Protein AF-A0A160UKB9-F1 (afdb_monomer_lite)

Sequence (52 aa):
MFEDAAKFRREYVECLEQADKTDVLSSKAQWLLFADEWLNRAMAAEALTRGR

Structure (mmCIF, N/CA/C/O backbone):
data_AF-A0A160UKB9-F1
#
_entry.id   AF-A0A160UKB9-F1
#
loop_
_atom_site.group_PDB
_atom_site.id
_atom_site.type_symbol
_atom_site.label_atom_id
_atom_site.label_alt_id
_atom_site.label_comp_id
_atom_site.label_asym_id
_atom_site.label_entity_id
_atom_site.label_seq_id
_atom_site.pdbx_PDB_ins_code
_atom_site.Cartn_x
_atom_site.Cartn_y
_atom_site.Cartn_z
_atom_site.occupancy
_atom_site.B_iso_or_equiv
_atom_site.auth_seq_id
_atom_site.auth_comp_id
_atom_site.auth_asym_id
_atom_site.auth_atom_id
_atom_site.pdbx_PDB_model_num
ATOM 1 N N . MET A 1 1 ? 17.501 -1.405 -11.432 1.00 52.94 1 MET A N 1
ATOM 2 C CA . MET A 1 1 ? 16.314 -0.572 -11.741 1.00 52.94 1 MET A CA 1
ATOM 3 C C . MET A 1 1 ? 15.003 -1.366 -11.785 1.00 52.94 1 MET A C 1
ATOM 5 O O . MET A 1 1 ? 13.973 -0.772 -11.520 1.00 52.94 1 MET A O 1
ATOM 9 N N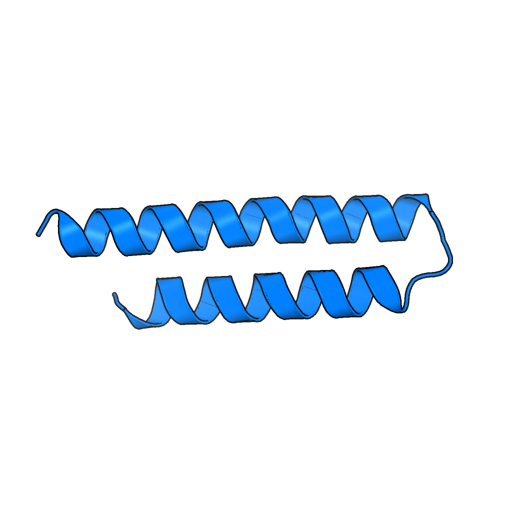 . PHE A 1 2 ? 14.988 -2.687 -12.035 1.00 56.97 2 PHE A N 1
ATOM 10 C CA . PHE A 1 2 ? 13.760 -3.503 -11.888 1.00 56.97 2 PHE A CA 1
ATOM 11 C C . PHE A 1 2 ? 13.406 -3.842 -10.430 1.00 56.97 2 PHE A C 1
ATOM 13 O O . PHE A 1 2 ? 12.244 -4.075 -10.104 1.00 56.97 2 PHE A O 1
ATOM 20 N N . GLU A 1 3 ? 14.408 -3.858 -9.551 1.00 62.06 3 GLU A N 1
ATOM 21 C CA . GLU A 1 3 ? 14.230 -4.143 -8.124 1.00 62.06 3 GLU A CA 1
ATOM 22 C C . GLU A 1 3 ? 13.362 -3.089 -7.420 1.00 62.06 3 GLU A C 1
ATOM 24 O O . GLU A 1 3 ? 12.675 -3.425 -6.456 1.00 62.06 3 GLU A O 1
ATOM 29 N N . ASP A 1 4 ? 13.312 -1.859 -7.945 1.00 83.12 4 ASP A N 1
ATOM 30 C CA . ASP A 1 4 ? 12.558 -0.749 -7.356 1.00 83.12 4 ASP A CA 1
ATOM 31 C C . ASP A 1 4 ? 11.044 -0.930 -7.537 1.00 83.12 4 ASP A C 1
ATOM 33 O O . ASP A 1 4 ? 10.298 -0.882 -6.562 1.00 83.12 4 ASP A O 1
ATOM 37 N N . ALA A 1 5 ? 10.580 -1.248 -8.753 1.00 91.75 5 ALA A N 1
ATOM 38 C CA . ALA A 1 5 ? 9.160 -1.501 -9.020 1.00 91.75 5 ALA A CA 1
ATOM 39 C C . ALA A 1 5 ? 8.627 -2.705 -8.227 1.00 91.75 5 ALA A C 1
ATOM 41 O O . ALA A 1 5 ? 7.567 -2.630 -7.603 1.00 91.75 5 ALA A O 1
ATOM 42 N N . ALA A 1 6 ? 9.383 -3.808 -8.211 1.00 93.69 6 ALA A N 1
ATOM 43 C CA . ALA A 1 6 ? 9.009 -5.005 -7.463 1.00 93.69 6 ALA A CA 1
ATOM 44 C C . ALA A 1 6 ? 8.984 -4.749 -5.948 1.00 93.69 6 ALA A C 1
ATOM 46 O O . ALA A 1 6 ? 8.096 -5.251 -5.259 1.00 93.69 6 ALA A O 1
ATOM 47 N N . LYS A 1 7 ? 9.923 -3.948 -5.426 1.00 95.31 7 LYS A N 1
ATOM 48 C CA . LYS A 1 7 ? 9.907 -3.509 -4.028 1.00 95.31 7 LYS A CA 1
ATOM 49 C C . LYS A 1 7 ? 8.659 -2.682 -3.727 1.00 95.31 7 LYS A C 1
ATOM 51 O O . LYS A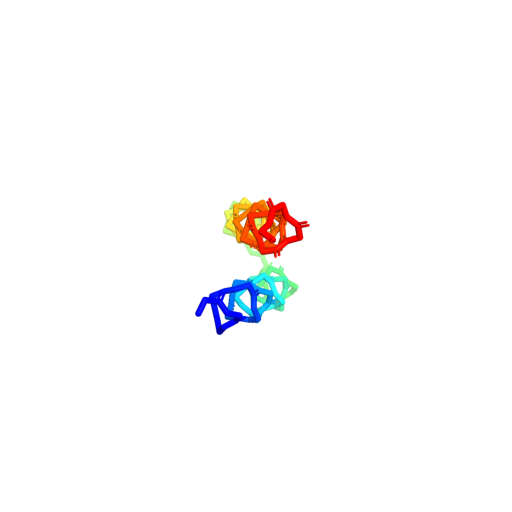 1 7 ? 7.938 -3.035 -2.805 1.00 95.31 7 LYS A O 1
ATOM 56 N N . PHE A 1 8 ? 8.355 -1.659 -4.525 1.00 95.50 8 PHE A N 1
ATOM 57 C CA . PHE A 1 8 ? 7.172 -0.820 -4.310 1.00 95.50 8 PHE A CA 1
ATOM 58 C C . PHE A 1 8 ? 5.861 -1.617 -4.364 1.00 95.50 8 PHE A C 1
ATOM 60 O O . PHE A 1 8 ? 4.961 -1.364 -3.569 1.00 95.50 8 PHE A O 1
ATOM 67 N N . ARG A 1 9 ? 5.759 -2.642 -5.224 1.00 96.50 9 ARG A N 1
ATOM 68 C CA . ARG A 1 9 ? 4.593 -3.543 -5.222 1.00 96.50 9 ARG A CA 1
ATOM 69 C C . ARG A 1 9 ? 4.467 -4.369 -3.941 1.00 96.50 9 ARG A C 1
ATOM 71 O O . ARG A 1 9 ? 3.344 -4.610 -3.513 1.00 96.50 9 ARG A O 1
ATOM 78 N N . ARG A 1 10 ? 5.578 -4.797 -3.331 1.00 97.38 10 ARG A N 1
ATOM 79 C CA . ARG A 1 10 ? 5.537 -5.491 -2.032 1.00 97.38 10 ARG A CA 1
ATOM 80 C C . ARG A 1 10 ? 5.039 -4.567 -0.923 1.00 97.38 10 ARG A C 1
ATOM 82 O O . ARG A 1 10 ? 4.126 -4.953 -0.208 1.00 97.38 10 ARG A O 1
ATOM 89 N N . GLU A 1 11 ? 5.562 -3.344 -0.854 1.00 97.94 11 GLU A N 1
ATOM 90 C CA . GLU A 1 11 ? 5.130 -2.336 0.132 1.00 97.94 11 GLU A CA 1
ATOM 91 C C . GLU A 1 11 ? 3.638 -1.985 -0.019 1.00 97.94 11 GLU A C 1
ATOM 93 O O . GLU A 1 11 ? 2.919 -1.847 0.969 1.00 97.94 11 GLU A O 1
ATOM 98 N N . TYR A 1 12 ? 3.142 -1.895 -1.260 1.00 98.06 12 TYR A N 1
ATOM 99 C CA . TYR A 1 12 ? 1.714 -1.726 -1.548 1.00 98.06 12 TYR A CA 1
ATOM 100 C C . TYR A 1 12 ? 0.865 -2.856 -0.948 1.00 98.06 12 TYR A C 1
ATOM 102 O O . TYR A 1 12 ? -0.118 -2.581 -0.258 1.00 98.06 12 TYR A O 1
ATOM 110 N N . VAL A 1 13 ? 1.245 -4.116 -1.189 1.00 98.31 13 VAL A N 1
ATOM 111 C CA . VAL A 1 13 ? 0.524 -5.284 -0.655 1.00 98.31 13 VAL A CA 1
ATOM 112 C C . VAL A 1 13 ? 0.570 -5.294 0.871 1.00 98.31 13 VAL A C 1
ATOM 114 O O . VAL A 1 13 ? -0.464 -5.489 1.504 1.00 98.31 13 VAL A O 1
ATOM 117 N N . GLU A 1 14 ? 1.727 -5.008 1.465 1.00 98.38 14 GLU A N 1
ATOM 118 C CA . GLU A 1 14 ? 1.874 -4.946 2.920 1.00 98.38 14 GLU A CA 1
ATOM 119 C C . GLU A 1 14 ? 0.968 -3.870 3.536 1.00 98.38 14 GLU A C 1
ATOM 121 O O . GLU A 1 14 ? 0.277 -4.138 4.519 1.00 98.38 14 GLU A O 1
ATOM 126 N N . CYS A 1 15 ? 0.868 -2.687 2.922 1.00 98.44 15 CYS A N 1
ATOM 127 C CA . CYS A 1 15 ? -0.053 -1.644 3.379 1.00 98.44 15 CYS A CA 1
ATOM 128 C C . CYS A 1 15 ? -1.523 -2.090 3.327 1.00 98.44 15 CYS A C 1
ATOM 130 O O . CYS A 1 15 ? -2.284 -1.778 4.244 1.00 98.44 15 CYS A O 1
ATOM 132 N N . LEU A 1 16 ? -1.936 -2.837 2.296 1.00 98.50 16 LEU A N 1
ATOM 133 C CA . LEU A 1 16 ? -3.294 -3.389 2.229 1.00 98.50 16 LEU A CA 1
ATOM 134 C C . LEU A 1 16 ? -3.551 -4.418 3.332 1.00 98.50 16 LEU A C 1
ATOM 136 O O . LEU A 1 16 ? -4.606 -4.384 3.963 1.00 98.50 16 LEU A O 1
ATOM 140 N N . GLU A 1 17 ? -2.585 -5.297 3.605 1.00 98.62 17 G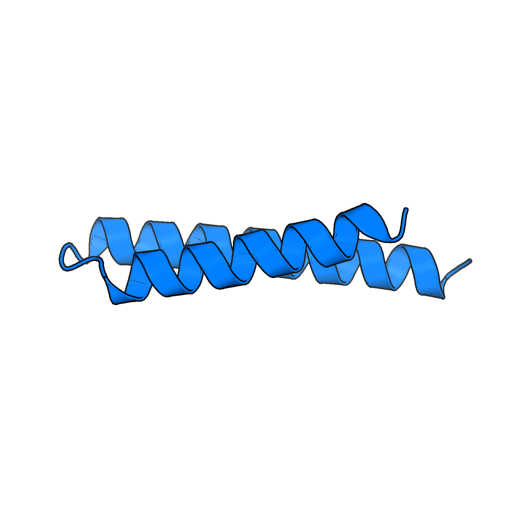LU A N 1
ATOM 141 C CA . GLU A 1 17 ? -2.694 -6.264 4.698 1.00 98.62 17 GLU A CA 1
ATOM 142 C C . GLU A 1 17 ? -2.776 -5.584 6.071 1.00 98.62 17 GLU A C 1
ATOM 144 O O . GLU A 1 17 ? -3.528 -6.034 6.936 1.00 98.62 17 GLU A O 1
ATOM 149 N N . GLN A 1 18 ? -2.025 -4.500 6.288 1.00 98.56 18 GLN A N 1
ATOM 150 C CA . GLN A 1 18 ? -2.120 -3.712 7.520 1.00 98.56 18 GLN A CA 1
ATOM 151 C C . GLN A 1 18 ? -3.465 -2.984 7.619 1.00 98.56 18 GLN A C 1
ATOM 153 O O . GLN A 1 18 ? -4.069 -2.959 8.692 1.00 98.56 18 GLN A O 1
ATOM 158 N N . ALA A 1 19 ? -3.977 -2.438 6.512 1.00 98.31 19 ALA A N 1
ATOM 159 C CA . ALA A 1 19 ? -5.289 -1.794 6.467 1.00 98.31 19 ALA A CA 1
ATOM 160 C C . ALA A 1 19 ? -6.435 -2.768 6.792 1.00 98.31 19 ALA A C 1
ATOM 162 O O . ALA A 1 19 ? -7.408 -2.368 7.433 1.00 98.31 19 ALA A O 1
ATOM 163 N N . ASP A 1 20 ? -6.332 -4.027 6.360 1.00 98.25 20 ASP A N 1
ATOM 164 C CA . ASP A 1 20 ? -7.326 -5.071 6.637 1.00 98.25 20 ASP A CA 1
ATOM 165 C C . ASP A 1 20 ? -7.348 -5.471 8.120 1.00 98.25 20 ASP A C 1
ATOM 167 O O . ASP A 1 20 ? -8.413 -5.628 8.709 1.00 98.25 20 ASP A O 1
ATOM 171 N N . LYS A 1 21 ? -6.169 -5.531 8.753 1.00 97.75 21 LYS A N 1
ATOM 172 C CA . LYS A 1 21 ? -5.996 -5.876 10.177 1.00 97.75 21 LYS A CA 1
ATOM 173 C C . LYS A 1 21 ? -6.230 -4.697 11.136 1.00 97.75 21 LYS A C 1
ATOM 175 O O . LYS A 1 21 ? -6.158 -4.878 12.348 1.00 97.75 21 LYS A O 1
ATOM 180 N N . THR A 1 22 ? -6.447 -3.485 10.620 1.00 97.75 22 THR A N 1
ATOM 181 C CA . THR A 1 22 ? -6.580 -2.266 11.430 1.00 97.75 22 THR A CA 1
ATOM 182 C C . THR A 1 22 ? -8.047 -1.925 11.694 1.00 97.75 22 THR A C 1
ATOM 184 O O . THR A 1 22 ? -8.769 -1.505 10.789 1.00 97.75 22 THR A O 1
ATOM 187 N N . ASP A 1 23 ? -8.456 -1.994 12.962 1.00 97.81 23 ASP A N 1
ATOM 188 C CA . ASP A 1 23 ? -9.822 -1.654 13.398 1.00 97.81 23 ASP A CA 1
ATOM 189 C C . ASP A 1 23 ? -10.075 -0.139 13.495 1.00 97.81 23 ASP A C 1
ATOM 191 O O . ASP A 1 23 ? -11.206 0.339 13.378 1.00 97.81 23 ASP A O 1
ATOM 195 N N . VAL A 1 24 ? -9.018 0.650 13.710 1.00 98.19 24 VAL A N 1
ATOM 196 C CA . VAL A 1 24 ? -9.121 2.107 13.849 1.00 98.19 24 VAL A CA 1
ATOM 197 C C . VAL A 1 24 ? -9.253 2.751 12.471 1.00 98.19 24 VAL A C 1
ATOM 199 O O . VAL A 1 24 ? -8.310 2.755 11.682 1.00 98.19 24 VAL A O 1
ATOM 202 N N . LEU A 1 25 ? -10.409 3.361 12.195 1.00 97.00 25 LEU A N 1
ATOM 203 C CA . LEU A 1 25 ? -10.735 3.925 10.876 1.00 97.00 25 LEU A CA 1
ATOM 204 C C . LEU A 1 25 ? -9.705 4.939 10.355 1.00 97.00 25 LEU A C 1
ATOM 206 O O . LEU A 1 25 ? -9.369 4.911 9.173 1.00 97.00 25 LEU A O 1
ATOM 210 N N . SER A 1 26 ? -9.184 5.820 11.213 1.00 97.69 26 SER A N 1
ATOM 211 C CA . SER A 1 26 ? -8.168 6.806 10.814 1.00 97.69 26 SER A CA 1
ATOM 212 C C . SER A 1 26 ? -6.841 6.145 10.439 1.00 97.69 26 SER A C 1
ATOM 214 O O . SER A 1 26 ? -6.261 6.471 9.406 1.00 97.69 26 SER A O 1
ATOM 216 N N . SER A 1 27 ? -6.389 5.171 11.229 1.00 97.75 27 SER A N 1
ATOM 217 C CA . SER A 1 27 ? -5.185 4.391 10.935 1.00 97.75 27 SER A CA 1
ATOM 218 C C . SER A 1 27 ? -5.355 3.551 9.668 1.00 97.75 27 SER A C 1
ATOM 220 O O . SER A 1 27 ? -4.449 3.499 8.842 1.00 97.75 27 SER A O 1
ATOM 222 N N . LYS A 1 28 ? -6.539 2.966 9.448 1.00 98.50 28 LYS A N 1
ATOM 223 C CA . LYS A 1 28 ? -6.872 2.263 8.203 1.00 98.50 28 LYS A CA 1
ATOM 224 C C . LYS A 1 28 ? -6.791 3.192 6.993 1.00 98.50 28 LYS A C 1
ATOM 226 O O . LYS A 1 28 ? -6.181 2.832 5.991 1.00 98.50 28 LYS A O 1
ATOM 231 N N . ALA A 1 29 ? -7.357 4.396 7.086 1.00 98.31 29 ALA A N 1
ATOM 232 C CA . ALA A 1 29 ? -7.267 5.390 6.018 1.00 98.31 29 ALA A CA 1
ATOM 233 C C . ALA A 1 29 ? -5.808 5.770 5.715 1.00 98.31 29 ALA A C 1
ATOM 235 O O . ALA A 1 29 ? -5.437 5.894 4.552 1.00 98.31 29 ALA A O 1
ATOM 236 N N . GLN A 1 30 ? -4.966 5.886 6.743 1.00 98.56 30 GLN A N 1
ATOM 237 C CA . GLN A 1 30 ? -3.542 6.163 6.572 1.00 98.56 30 GLN A CA 1
ATOM 238 C C . GLN A 1 30 ? -2.805 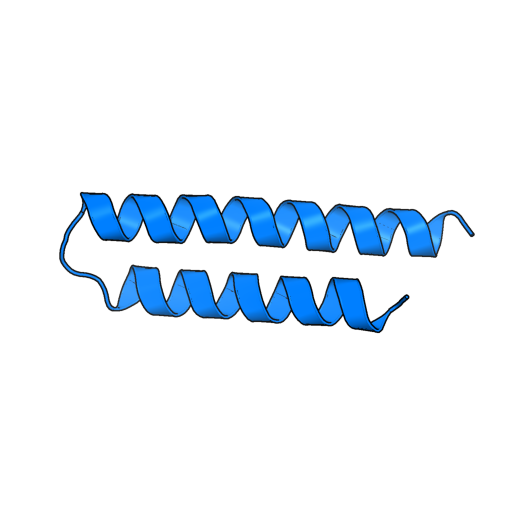5.031 5.838 1.00 98.56 30 GLN A C 1
ATOM 240 O O . GLN A 1 30 ? -2.036 5.308 4.920 1.00 98.56 30 GLN A O 1
ATOM 245 N N . TRP A 1 31 ? -3.077 3.766 6.171 1.00 98.50 31 TRP A N 1
ATOM 246 C CA . TRP A 1 31 ? -2.518 2.628 5.433 1.00 98.50 31 TRP A CA 1
ATOM 247 C C . TRP A 1 31 ? -2.933 2.619 3.961 1.00 98.50 31 TRP A C 1
ATOM 249 O O . TRP A 1 31 ? -2.105 2.361 3.090 1.00 98.50 31 TRP A O 1
ATOM 259 N N . LEU A 1 32 ? -4.192 2.953 3.666 1.00 98.50 32 LEU A N 1
ATOM 260 C CA . LEU A 1 32 ? -4.676 3.050 2.287 1.00 98.50 32 LEU A CA 1
ATOM 261 C C . LEU A 1 32 ? -4.009 4.198 1.512 1.00 98.50 32 LEU A C 1
ATOM 263 O O . LEU A 1 32 ? -3.710 4.030 0.332 1.00 98.50 32 LEU A O 1
ATOM 267 N N . LEU A 1 33 ? -3.724 5.330 2.164 1.00 98.50 33 LEU A N 1
ATOM 268 C CA . LEU A 1 33 ? -2.962 6.427 1.554 1.00 98.50 33 LEU A CA 1
ATOM 269 C C . LEU A 1 33 ? -1.534 5.995 1.199 1.00 98.50 33 LEU A C 1
ATOM 271 O O . LEU A 1 33 ? -1.064 6.270 0.097 1.00 98.50 33 LEU A O 1
ATOM 275 N N . PHE A 1 34 ? -0.857 5.278 2.098 1.00 97.81 34 PHE A N 1
ATOM 276 C CA . PHE A 1 34 ? 0.475 4.742 1.812 1.00 97.81 34 PHE A CA 1
ATOM 277 C C . PHE A 1 34 ? 0.452 3.688 0.702 1.00 97.81 34 PHE A C 1
ATOM 279 O O . PHE A 1 34 ? 1.340 3.681 -0.150 1.00 97.81 34 PHE A O 1
ATOM 286 N N . ALA A 1 35 ? -0.576 2.835 0.660 1.00 98.44 35 ALA A N 1
ATOM 287 C CA . ALA A 1 35 ? -0.754 1.871 -0.420 1.00 98.44 35 ALA A CA 1
ATOM 288 C C . ALA A 1 35 ? -0.827 2.578 -1.788 1.00 98.44 35 ALA A C 1
ATOM 290 O O . ALA A 1 35 ? -0.114 2.198 -2.719 1.00 98.44 35 ALA A O 1
ATOM 291 N N . ASP A 1 36 ? -1.631 3.637 -1.902 1.00 98.31 36 ASP A N 1
ATOM 292 C CA . ASP A 1 36 ? -1.744 4.418 -3.139 1.00 98.31 36 ASP A CA 1
ATOM 293 C C . ASP A 1 36 ? -0.399 5.042 -3.556 1.00 98.31 36 ASP A C 1
ATOM 295 O O . ASP A 1 36 ? 0.022 4.925 -4.711 1.00 98.31 36 ASP A O 1
ATOM 299 N N . GLU A 1 37 ? 0.343 5.620 -2.606 1.00 97.88 37 GLU A N 1
ATOM 300 C CA . GLU A 1 37 ? 1.672 6.186 -2.863 1.00 97.88 37 GLU A CA 1
ATOM 301 C C . GLU A 1 37 ? 2.655 5.135 -3.406 1.00 97.88 37 GLU A C 1
ATOM 303 O O . GLU A 1 37 ? 3.361 5.383 -4.393 1.00 97.88 37 GLU A O 1
ATOM 308 N N . TRP A 1 38 ? 2.688 3.941 -2.807 1.00 97.56 38 TRP A N 1
ATOM 309 C CA . TRP A 1 38 ? 3.557 2.858 -3.262 1.00 97.56 38 TRP A CA 1
ATOM 310 C C . TRP A 1 38 ? 3.166 2.327 -4.638 1.00 97.56 38 TRP A C 1
ATOM 312 O O . TRP A 1 38 ? 4.046 2.091 -5.471 1.00 97.56 38 TRP A O 1
ATOM 322 N N . LEU A 1 39 ? 1.869 2.198 -4.920 1.00 97.19 39 LEU A N 1
ATOM 323 C CA . LEU A 1 39 ? 1.397 1.785 -6.238 1.00 97.19 39 LEU A CA 1
ATOM 324 C C . LEU A 1 39 ? 1.793 2.806 -7.314 1.00 97.19 39 LEU A C 1
ATOM 326 O O . LEU A 1 39 ? 2.312 2.421 -8.364 1.00 97.19 39 LEU A O 1
ATOM 330 N N . ASN A 1 40 ? 1.637 4.101 -7.034 1.00 96.62 40 ASN A N 1
ATOM 331 C CA . ASN A 1 40 ? 2.051 5.171 -7.942 1.00 96.62 40 ASN A CA 1
ATOM 332 C C . ASN A 1 40 ? 3.557 5.124 -8.238 1.00 96.62 40 ASN A C 1
ATOM 334 O O . ASN A 1 40 ? 3.970 5.225 -9.398 1.00 96.62 40 ASN A O 1
ATOM 338 N N . ARG A 1 41 ? 4.392 4.887 -7.219 1.00 95.00 41 ARG A N 1
ATOM 339 C CA . ARG A 1 41 ? 5.844 4.711 -7.394 1.00 95.00 41 ARG A CA 1
ATOM 340 C C . ARG A 1 41 ? 6.193 3.463 -8.204 1.00 95.00 41 ARG A C 1
ATOM 342 O O . ARG A 1 41 ? 7.076 3.531 -9.058 1.00 95.00 41 ARG A O 1
ATOM 349 N N . ALA A 1 42 ? 5.493 2.348 -7.983 1.00 95.31 42 ALA A N 1
ATOM 350 C CA . ALA A 1 42 ? 5.673 1.126 -8.766 1.00 95.31 42 ALA A CA 1
ATOM 351 C C . ALA A 1 42 ? 5.368 1.362 -10.251 1.00 95.31 42 ALA A C 1
ATOM 353 O O . ALA A 1 42 ? 6.186 1.030 -11.108 1.00 95.31 42 ALA A O 1
ATOM 354 N N . MET A 1 43 ? 4.230 1.995 -10.552 1.00 94.50 43 MET A N 1
ATOM 355 C CA . MET A 1 43 ? 3.830 2.314 -11.924 1.00 94.50 43 MET A CA 1
ATOM 356 C C . MET A 1 43 ? 4.822 3.262 -12.604 1.00 94.50 43 MET A C 1
ATOM 358 O O . MET A 1 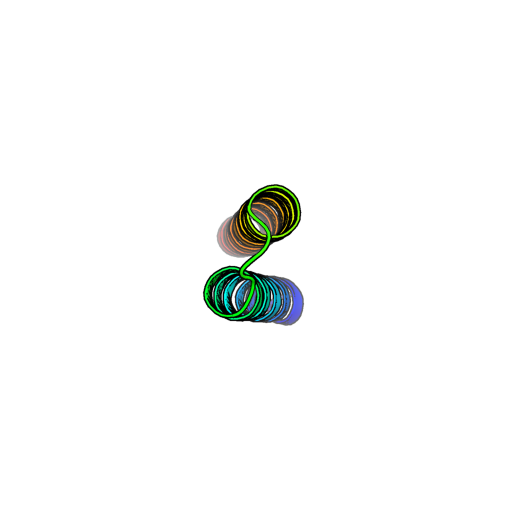43 ? 5.195 3.035 -13.755 1.00 94.50 43 MET A O 1
ATOM 362 N N . ALA A 1 44 ? 5.298 4.291 -11.896 1.00 93.25 44 ALA A N 1
ATOM 363 C CA . ALA A 1 44 ? 6.306 5.209 -12.421 1.00 93.25 44 ALA A CA 1
ATOM 364 C C . ALA A 1 44 ? 7.631 4.490 -12.739 1.00 93.25 44 ALA A C 1
ATOM 366 O O . ALA A 1 44 ? 8.197 4.684 -13.815 1.00 93.25 44 ALA A O 1
ATOM 367 N N . ALA A 1 45 ? 8.108 3.619 -11.844 1.00 91.12 45 ALA A N 1
ATOM 368 C CA . ALA A 1 45 ? 9.324 2.834 -12.062 1.00 91.12 45 ALA A CA 1
ATOM 369 C C . ALA A 1 45 ? 9.191 1.858 -13.249 1.00 91.12 45 ALA A C 1
ATOM 371 O O . ALA A 1 45 ? 10.116 1.719 -14.055 1.00 91.12 45 ALA A O 1
ATOM 372 N N . GLU A 1 46 ? 8.028 1.221 -13.409 1.00 90.31 46 GLU A N 1
ATOM 373 C CA . GLU A 1 46 ? 7.731 0.372 -14.567 1.00 90.31 46 GLU A CA 1
ATOM 374 C C . GLU A 1 46 ? 7.704 1.178 -15.871 1.00 90.31 46 GLU A C 1
ATOM 376 O O . GLU A 1 46 ? 8.282 0.747 -16.871 1.00 90.31 46 GLU A O 1
ATOM 381 N N . ALA A 1 47 ? 7.085 2.361 -15.862 1.00 89.25 47 ALA A N 1
ATOM 382 C CA . ALA A 1 47 ? 7.010 3.239 -17.027 1.00 89.25 47 ALA A CA 1
ATOM 383 C C . ALA A 1 47 ? 8.397 3.729 -17.471 1.00 89.25 47 ALA A C 1
ATOM 385 O O . ALA A 1 47 ? 8.717 3.671 -18.658 1.00 89.25 47 ALA A O 1
ATOM 386 N N . LEU A 1 48 ? 9.252 4.128 -16.523 1.00 85.06 48 LEU A N 1
ATOM 387 C CA . LEU A 1 48 ? 10.642 4.517 -16.796 1.00 85.06 48 LEU A CA 1
ATOM 388 C C . LEU A 1 48 ? 11.461 3.379 -17.408 1.00 85.06 48 LEU A C 1
ATOM 390 O O . LEU A 1 48 ? 12.373 3.621 -18.196 1.00 85.06 48 LEU A O 1
ATOM 394 N N . THR A 1 49 ? 11.130 2.139 -17.058 1.00 77.25 49 THR A N 1
ATOM 395 C CA . THR A 1 49 ? 11.831 0.963 -17.571 1.00 77.25 49 THR A CA 1
ATOM 396 C C . THR A 1 49 ? 11.358 0.564 -18.969 1.00 77.25 49 THR A C 1
ATOM 398 O O . THR A 1 49 ? 12.152 0.056 -19.749 1.00 77.25 49 THR A O 1
ATOM 401 N N . ARG A 1 50 ? 10.088 0.817 -19.313 1.00 68.50 50 ARG A N 1
ATOM 402 C CA . ARG A 1 50 ? 9.533 0.559 -20.657 1.00 68.50 50 ARG A CA 1
ATOM 403 C C . ARG A 1 50 ? 9.865 1.647 -21.682 1.00 68.50 50 ARG A C 1
ATOM 405 O O . ARG A 1 50 ? 9.737 1.401 -22.874 1.00 68.50 50 ARG A O 1
ATOM 412 N N . GLY A 1 51 ? 10.226 2.846 -21.224 1.00 61.09 51 GLY A N 1
ATOM 413 C CA . GLY A 1 51 ? 10.642 3.966 -22.077 1.00 61.09 51 GLY A CA 1
ATOM 414 C C . GLY A 1 51 ? 12.137 3.992 -22.423 1.00 61.09 51 GLY A C 1
ATOM 415 O O . GLY A 1 51 ? 12.572 4.922 -23.100 1.00 61.09 51 GLY A O 1
ATOM 416 N N . ARG A 1 52 ? 12.912 3.016 -21.935 1.00 52.50 52 ARG A N 1
ATOM 417 C CA . ARG A 1 52 ? 14.312 2.761 -22.304 1.00 52.50 52 ARG A CA 1
ATOM 418 C C . ARG A 1 52 ? 14.397 1.629 -23.315 1.00 52.50 52 ARG A C 1
ATOM 420 O O . ARG A 1 52 ? 15.315 1.707 -24.156 1.00 52.50 52 ARG A O 1
#

Radius of gyration: 12.59 Å; chains: 1; bounding box: 27×13×36 Å

pLDDT: mean 91.55, std 12.62, range [52.5, 98.62]

Secondary structur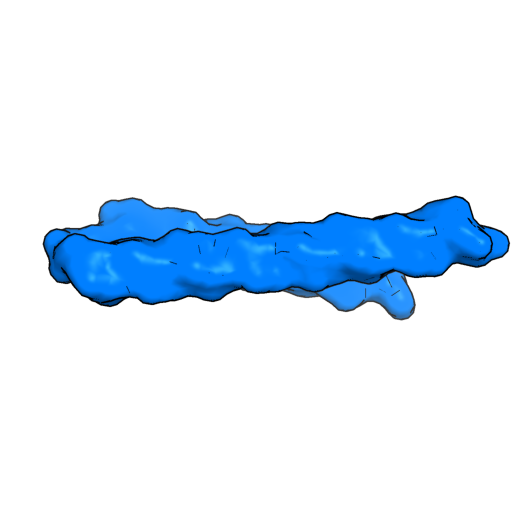e (DSSP, 8-state):
-HHHHHHHHHHHHHHHHHHHH--SHHHHHHHHHHHHHHHHHHHHHHHHHHT-

Foldseek 3Di:
DLVLLVVLQVLLVVLCVVLVVDPDPVVSVVSNVSSVVSNVRSVVVVVVVVVD